Protein AF-A0A538SLK8-F1 (afdb_monomer_lite)

Secondary structure (DSSP, 8-state):
--HHHHTHHHHHHHHHHTTSS--------SEEEESSSSSEEEE-GGGEEEEESSTTSS-EEEE--SSPP-EEEEETTEEEEE-S----------

Structure (mmCIF, N/CA/C/O backbone):
data_AF-A0A538SLK8-F1
#
_entry.id   AF-A0A538SLK8-F1
#
loop_
_atom_site.group_PDB
_atom_site.id
_atom_site.type_symbol
_atom_site.label_atom_id
_atom_site.label_alt_id
_atom_site.label_comp_id
_atom_site.label_asym_id
_atom_site.label_entity_id
_atom_site.label_seq_id
_atom_site.pdbx_PDB_ins_code
_atom_site.Cartn_x
_atom_site.Cartn_y
_atom_site.Cartn_z
_atom_site.occupancy
_atom_site.B_iso_or_equiv
_atom_site.auth_seq_id
_atom_site.auth_comp_id
_atom_site.auth_asym_id
_atom_site.auth_atom_id
_atom_site.pdbx_PDB_model_num
ATOM 1 N N . MET A 1 1 ? 50.296 14.727 10.943 1.00 54.50 1 MET A N 1
ATOM 2 C CA . MET A 1 1 ? 48.889 15.102 10.645 1.00 54.50 1 MET A CA 1
ATOM 3 C C . MET A 1 1 ? 48.308 14.482 9.356 1.00 54.50 1 MET A C 1
ATOM 5 O O . MET A 1 1 ? 47.162 14.766 9.045 1.00 54.50 1 MET A O 1
ATOM 9 N N . ARG A 1 2 ? 49.018 13.600 8.624 1.00 52.28 2 ARG A N 1
ATOM 10 C CA . ARG A 1 2 ? 48.568 13.067 7.314 1.00 52.28 2 ARG A CA 1
ATOM 11 C C . ARG A 1 2 ? 47.739 11.770 7.371 1.00 52.28 2 ARG A C 1
ATOM 13 O O . ARG A 1 2 ? 46.880 11.565 6.527 1.00 52.28 2 ARG A O 1
ATOM 20 N N . ALA A 1 3 ? 47.915 10.943 8.405 1.00 47.22 3 ALA A N 1
ATOM 21 C CA . ALA A 1 3 ? 47.155 9.695 8.574 1.00 47.22 3 ALA A CA 1
ATOM 22 C C . ALA A 1 3 ? 45.691 9.910 9.012 1.00 47.22 3 ALA A C 1
ATOM 24 O O . ALA A 1 3 ? 44.821 9.100 8.714 1.00 47.22 3 ALA A O 1
ATOM 25 N N . ARG A 1 4 ? 45.393 11.033 9.686 1.00 51.34 4 ARG A N 1
ATOM 26 C CA . ARG A 1 4 ? 44.042 11.332 10.196 1.00 51.34 4 ARG A CA 1
ATOM 27 C C . ARG A 1 4 ? 43.040 11.672 9.088 1.00 51.34 4 ARG A C 1
ATOM 29 O O . ARG A 1 4 ? 41.847 11.540 9.317 1.00 51.34 4 ARG A O 1
ATOM 36 N N . LEU A 1 5 ? 43.508 12.103 7.913 1.00 52.41 5 LEU A N 1
ATOM 37 C CA . LEU A 1 5 ? 42.659 12.452 6.768 1.00 52.41 5 LEU A CA 1
ATOM 38 C C . LEU A 1 5 ? 42.360 11.230 5.876 1.00 52.41 5 LEU A C 1
ATOM 40 O O . LEU A 1 5 ? 41.250 11.106 5.369 1.00 52.41 5 LEU A O 1
ATOM 44 N N . ALA A 1 6 ? 43.314 10.297 5.758 1.00 59.47 6 ALA A N 1
ATOM 45 C CA . ALA A 1 6 ? 43.215 9.115 4.896 1.00 59.47 6 ALA A CA 1
ATOM 46 C C . ALA A 1 6 ? 42.112 8.125 5.318 1.00 59.47 6 ALA A C 1
ATOM 48 O O . ALA A 1 6 ? 41.510 7.489 4.464 1.00 59.47 6 ALA A O 1
ATOM 49 N N . VAL A 1 7 ? 41.804 8.033 6.617 1.00 61.84 7 VAL A N 1
ATOM 50 C CA . VAL A 1 7 ? 40.703 7.193 7.140 1.00 61.84 7 VAL A CA 1
ATOM 51 C C . VAL A 1 7 ? 39.361 7.938 7.141 1.00 61.84 7 VAL A C 1
ATOM 53 O O . VAL A 1 7 ? 38.303 7.321 7.058 1.00 61.84 7 VAL A O 1
ATOM 56 N N . ARG A 1 8 ? 39.377 9.277 7.189 1.00 67.81 8 ARG A N 1
ATOM 57 C CA . ARG A 1 8 ? 38.156 10.097 7.265 1.00 67.81 8 ARG A CA 1
ATOM 58 C C . ARG A 1 8 ? 37.357 10.105 5.968 1.00 67.81 8 ARG A C 1
ATOM 60 O O . ARG A 1 8 ? 36.138 10.086 6.031 1.00 67.81 8 ARG A O 1
ATOM 67 N N . LEU A 1 9 ? 38.026 10.110 4.818 1.00 72.81 9 LEU A N 1
ATOM 68 C CA . LEU A 1 9 ? 37.379 10.081 3.502 1.00 72.81 9 LEU A CA 1
ATOM 69 C C . LEU A 1 9 ? 36.571 8.792 3.247 1.00 72.81 9 LEU A C 1
ATOM 71 O O . LEU A 1 9 ? 35.379 8.907 2.968 1.00 72.81 9 LEU A O 1
ATOM 75 N N . PRO A 1 10 ? 37.133 7.576 3.396 1.00 78.62 10 PRO A N 1
ATOM 76 C CA . PRO A 1 10 ? 36.357 6.346 3.237 1.00 78.62 10 PRO A CA 1
ATOM 77 C C . PRO A 1 10 ? 35.288 6.185 4.325 1.00 78.62 10 PRO A C 1
ATOM 79 O O . PRO A 1 10 ? 34.199 5.704 4.028 1.00 78.62 10 PRO A O 1
ATOM 82 N N . ALA A 1 11 ? 35.541 6.645 5.556 1.00 80.12 11 ALA A N 1
ATOM 83 C CA . ALA A 1 11 ? 34.529 6.647 6.612 1.00 80.12 11 ALA A CA 1
ATOM 84 C C . ALA A 1 11 ? 33.356 7.595 6.304 1.00 80.12 11 ALA A C 1
ATOM 86 O O . ALA A 1 11 ? 32.217 7.258 6.603 1.00 80.12 11 ALA A O 1
ATOM 87 N N . LEU A 1 12 ? 33.611 8.750 5.677 1.00 80.38 12 LEU A N 1
ATOM 88 C CA . LEU A 1 12 ? 32.570 9.686 5.244 1.00 80.38 12 LEU A CA 1
ATOM 89 C C . LEU A 1 12 ? 31.748 9.114 4.082 1.00 80.38 12 LEU A C 1
ATOM 91 O O . LEU A 1 12 ? 30.530 9.246 4.080 1.00 80.38 12 LEU A O 1
ATOM 95 N N . ILE A 1 13 ? 32.401 8.444 3.126 1.00 79.31 13 ILE A N 1
ATOM 96 C CA . ILE A 1 13 ? 31.727 7.747 2.021 1.00 79.31 13 ILE A CA 1
ATOM 97 C C . ILE A 1 13 ? 30.834 6.635 2.577 1.00 79.31 13 ILE A C 1
ATOM 99 O O . ILE A 1 13 ? 29.656 6.571 2.242 1.00 79.31 13 ILE A O 1
ATOM 103 N N . LEU A 1 14 ? 31.358 5.811 3.486 1.00 74.31 14 LEU A N 1
ATOM 104 C CA . LEU A 1 14 ? 30.581 4.766 4.147 1.00 74.31 14 LEU A CA 1
ATOM 105 C C . LEU A 1 14 ? 29.411 5.352 4.951 1.00 74.31 14 LEU A C 1
ATOM 107 O O . LEU A 1 14 ? 28.303 4.834 4.862 1.00 74.31 14 LEU A O 1
ATOM 111 N N . ALA A 1 15 ? 29.637 6.457 5.672 1.00 73.25 15 ALA A N 1
ATOM 112 C CA . ALA A 1 15 ? 28.610 7.171 6.427 1.00 73.25 15 ALA A CA 1
ATOM 113 C C . ALA A 1 15 ? 27.536 7.815 5.538 1.00 73.25 15 ALA A C 1
ATOM 115 O O . ALA A 1 15 ? 26.408 7.970 5.991 1.00 73.25 15 ALA A O 1
ATOM 116 N N . LEU A 1 16 ? 27.864 8.186 4.296 1.00 72.19 16 LEU A N 1
ATOM 117 C CA . LEU A 1 16 ? 26.914 8.718 3.316 1.00 72.19 16 LEU A CA 1
ATOM 118 C C . LEU A 1 16 ? 26.086 7.595 2.669 1.00 72.19 16 LEU A C 1
ATOM 120 O O . LEU A 1 16 ? 24.893 7.770 2.439 1.00 72.19 16 LEU A O 1
ATOM 124 N N . LEU A 1 17 ? 26.692 6.423 2.446 1.00 70.38 17 LEU A N 1
ATOM 125 C CA . LEU A 1 17 ? 26.012 5.243 1.895 1.00 70.38 17 LEU A CA 1
ATOM 126 C C . LEU A 1 17 ? 24.949 4.669 2.846 1.00 70.38 17 LEU A C 1
ATOM 128 O O . LEU A 1 17 ? 23.916 4.190 2.388 1.00 70.38 17 LEU A O 1
ATOM 132 N N . ILE A 1 18 ? 25.157 4.762 4.162 1.00 63.22 18 ILE A N 1
ATOM 133 C CA . ILE A 1 18 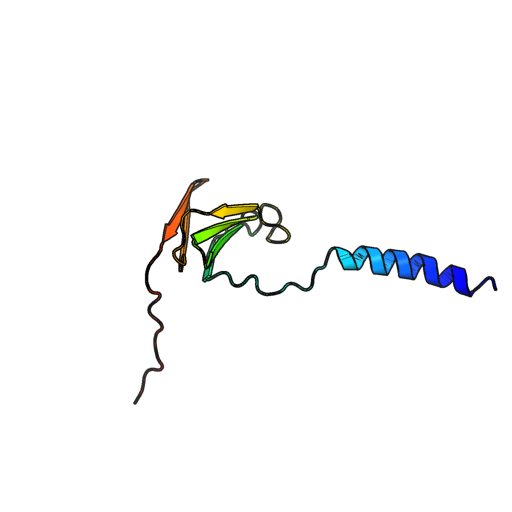? 24.183 4.299 5.166 1.00 63.22 18 ILE A CA 1
ATOM 134 C C . ILE A 1 18 ? 23.039 5.289 5.445 1.00 63.22 18 ILE A C 1
ATOM 136 O O . ILE A 1 18 ? 22.095 4.913 6.130 1.00 63.22 18 ILE A O 1
ATOM 140 N N . GLN A 1 19 ? 23.052 6.516 4.904 1.00 61.97 19 GLN A N 1
ATOM 141 C CA . GLN A 1 19 ? 21.948 7.476 5.123 1.00 61.97 19 GLN A CA 1
ATOM 142 C C . GLN A 1 19 ? 20.678 7.123 4.339 1.00 61.97 19 GLN A C 1
ATOM 144 O O . GLN A 1 19 ? 19.586 7.511 4.745 1.00 61.97 19 GLN A O 1
ATOM 149 N N . GLY A 1 20 ? 20.811 6.382 3.232 1.00 55.31 20 GLY A N 1
ATOM 150 C CA . GLY A 1 20 ? 19.674 5.879 2.452 1.00 55.31 20 GLY A CA 1
ATOM 151 C C . GLY A 1 20 ? 19.012 4.644 3.068 1.00 55.31 20 GLY A C 1
ATOM 152 O O . GLY A 1 20 ? 17.864 4.338 2.762 1.00 55.31 20 GLY A O 1
ATOM 153 N N . ALA A 1 21 ? 19.710 3.960 3.976 1.00 55.41 21 ALA A N 1
ATOM 154 C CA . ALA A 1 21 ? 19.158 2.889 4.788 1.00 55.41 21 ALA A CA 1
ATOM 155 C C . ALA A 1 21 ? 18.583 3.496 6.072 1.00 55.41 21 ALA A C 1
ATOM 157 O O . ALA A 1 21 ? 19.108 3.287 7.167 1.00 55.41 21 ALA A O 1
ATOM 158 N N . GLY A 1 22 ? 17.512 4.288 5.946 1.00 57.50 22 GLY A N 1
ATOM 159 C CA . GLY A 1 22 ? 16.685 4.590 7.111 1.00 57.50 22 GLY A CA 1
ATOM 160 C C . GLY A 1 22 ? 16.376 3.269 7.814 1.00 57.50 22 GLY A C 1
ATOM 161 O O . GLY A 1 22 ? 16.035 2.296 7.140 1.00 57.50 22 GLY A O 1
ATOM 162 N N . LEU A 1 23 ? 16.571 3.199 9.138 1.00 54.28 23 LEU A N 1
ATOM 163 C CA . LEU A 1 23 ? 16.164 2.028 9.915 1.00 54.28 23 LEU A CA 1
ATOM 164 C C . LEU A 1 23 ? 14.730 1.716 9.494 1.00 54.28 23 LEU A C 1
ATOM 166 O O . LEU A 1 23 ? 13.857 2.559 9.693 1.00 54.28 23 LEU A O 1
ATOM 170 N N . ALA A 1 24 ? 14.518 0.574 8.836 1.00 55.75 24 ALA A N 1
ATOM 171 C CA . ALA A 1 24 ? 13.214 0.195 8.318 1.00 55.75 24 ALA A CA 1
ATOM 172 C C . ALA A 1 24 ? 12.288 -0.013 9.518 1.00 55.75 24 ALA A C 1
ATOM 174 O O . ALA A 1 24 ? 12.228 -1.088 10.113 1.00 55.75 24 ALA A O 1
ATOM 175 N N . GLN A 1 25 ? 11.636 1.061 9.949 1.00 56.03 25 GLN A N 1
ATOM 176 C CA . GLN A 1 25 ? 10.607 0.992 10.962 1.00 56.03 25 GLN A CA 1
ATOM 177 C C . GLN A 1 25 ? 9.387 0.383 10.294 1.00 56.03 25 GLN A C 1
ATOM 179 O O . GLN A 1 25 ? 9.068 0.743 9.164 1.00 56.03 25 GLN A O 1
ATOM 184 N N . ALA A 1 26 ? 8.691 -0.521 10.982 1.00 59.41 26 ALA A N 1
ATOM 185 C CA . ALA A 1 26 ? 7.391 -0.963 10.510 1.00 59.41 26 ALA A CA 1
ATOM 186 C C . ALA A 1 26 ? 6.504 0.281 10.345 1.00 59.41 26 ALA A C 1
ATOM 188 O O . ALA A 1 26 ? 6.143 0.905 11.342 1.00 59.41 26 ALA A O 1
ATOM 189 N N . GLN A 1 27 ? 6.151 0.649 9.108 1.00 72.81 27 GLN A N 1
ATOM 190 C CA . GLN A 1 27 ? 5.364 1.856 8.802 1.00 72.81 27 GLN A CA 1
ATOM 191 C C . GLN A 1 27 ? 3.932 1.839 9.382 1.00 72.81 27 GLN A C 1
ATOM 193 O O . GLN A 1 27 ? 3.139 2.736 9.112 1.00 72.81 27 GLN A O 1
ATOM 198 N N . GLY A 1 28 ? 3.572 0.832 10.184 1.00 80.75 28 GLY A N 1
ATOM 199 C CA . GLY A 1 28 ? 2.269 0.746 10.844 1.00 80.75 28 GLY A CA 1
ATOM 200 C C . GLY A 1 28 ? 1.119 0.389 9.901 1.00 80.75 28 GLY A C 1
ATOM 201 O O . GLY A 1 28 ? -0.046 0.584 10.253 1.00 80.75 28 GLY A O 1
ATOM 202 N N . PHE A 1 29 ? 1.418 -0.135 8.709 1.00 89.94 29 PHE A N 1
ATOM 203 C CA . PHE A 1 29 ? 0.395 -0.558 7.757 1.00 89.94 29 PHE A CA 1
ATOM 204 C C . PHE A 1 29 ? -0.450 -1.699 8.324 1.00 89.94 29 PHE A C 1
ATOM 206 O O . PHE A 1 29 ? 0.061 -2.635 8.938 1.00 89.94 29 PHE A O 1
ATOM 213 N N . LYS A 1 30 ? -1.762 -1.630 8.091 1.00 91.62 30 LYS A N 1
ATOM 214 C CA . LYS A 1 30 ? -2.715 -2.657 8.529 1.00 91.62 30 LYS A CA 1
ATOM 215 C C . LYS A 1 30 ? -2.963 -3.720 7.469 1.00 91.62 30 LYS A C 1
ATOM 217 O O . LYS A 1 30 ? -3.323 -4.841 7.807 1.00 91.62 30 LYS A O 1
ATOM 222 N N . ALA A 1 31 ? -2.765 -3.374 6.200 1.00 92.31 31 ALA A N 1
ATOM 223 C CA . ALA A 1 31 ? -2.782 -4.323 5.100 1.00 92.31 31 ALA A CA 1
ATOM 224 C C . ALA A 1 31 ? -1.848 -3.868 3.981 1.00 92.31 31 ALA A C 1
ATOM 226 O O . ALA A 1 31 ? -1.654 -2.668 3.767 1.00 92.31 31 ALA A O 1
ATOM 227 N N . LEU A 1 32 ? -1.317 -4.846 3.252 1.00 93.12 32 LEU A N 1
ATOM 228 C CA . LEU A 1 32 ? -0.496 -4.640 2.070 1.00 93.12 32 LEU A CA 1
ATOM 229 C C . LEU A 1 32 ? -0.895 -5.618 0.965 1.00 93.12 32 LEU A C 1
ATOM 231 O O . LEU A 1 32 ? -1.343 -6.733 1.234 1.00 93.12 32 LEU A O 1
ATOM 235 N N . TYR A 1 33 ? -0.708 -5.195 -0.277 1.00 94.06 33 TYR A 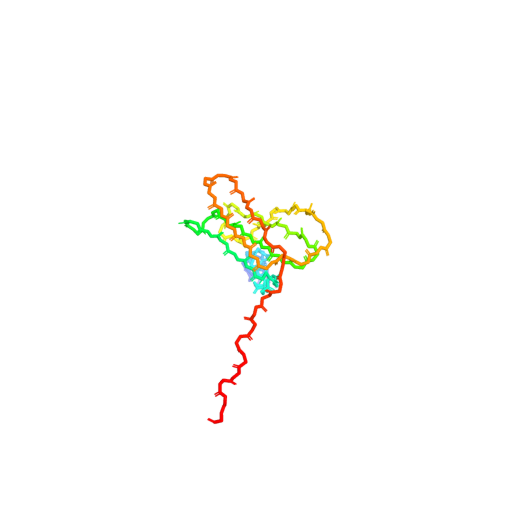N 1
ATOM 236 C CA . TYR A 1 33 ? -0.833 -6.024 -1.462 1.00 94.06 33 TYR A CA 1
ATOM 237 C C . TYR A 1 33 ? 0.338 -5.739 -2.396 1.00 94.06 33 TYR A C 1
ATOM 239 O O . TYR A 1 33 ? 0.670 -4.586 -2.665 1.00 94.06 33 TYR A O 1
ATOM 247 N N . THR A 1 34 ? 0.915 -6.795 -2.950 1.00 93.75 34 THR A N 1
ATOM 248 C CA . THR A 1 34 ? 1.851 -6.706 -4.066 1.00 93.75 34 THR A CA 1
ATOM 249 C C . THR A 1 34 ? 1.685 -7.925 -4.963 1.00 93.75 34 THR A C 1
ATOM 251 O O . THR A 1 34 ? 1.261 -8.987 -4.503 1.00 93.75 34 THR A O 1
ATOM 254 N N . ARG A 1 35 ? 2.003 -7.766 -6.250 1.00 90.88 35 ARG A N 1
ATOM 255 C CA . ARG A 1 35 ? 2.020 -8.870 -7.224 1.00 90.88 35 ARG A CA 1
ATOM 256 C C . ARG A 1 35 ? 3.424 -9.390 -7.523 1.00 90.88 35 ARG A C 1
ATOM 258 O O . ARG A 1 35 ? 3.565 -10.544 -7.903 1.00 90.88 35 ARG A O 1
ATOM 265 N N . ASP A 1 36 ? 4.427 -8.527 -7.406 1.00 91.88 36 ASP A N 1
ATOM 266 C CA . ASP A 1 36 ? 5.786 -8.731 -7.919 1.00 91.88 36 ASP A CA 1
ATOM 267 C C . ASP A 1 36 ? 6.873 -8.305 -6.921 1.00 91.88 36 ASP A C 1
ATOM 269 O O . ASP A 1 36 ? 8.056 -8.492 -7.187 1.00 91.88 36 ASP A O 1
ATOM 273 N N . GLY A 1 37 ? 6.487 -7.746 -5.771 1.00 91.31 37 GLY A N 1
ATOM 274 C CA . GLY A 1 37 ? 7.413 -7.208 -4.781 1.00 91.31 37 GLY A CA 1
ATOM 275 C C . GLY A 1 37 ? 7.985 -5.833 -5.133 1.00 91.31 37 GLY A C 1
ATOM 276 O O . GLY A 1 37 ? 8.808 -5.342 -4.372 1.00 91.31 37 GLY A O 1
ATOM 277 N N . ILE A 1 38 ? 7.560 -5.206 -6.239 1.00 93.62 38 ILE A N 1
ATOM 278 C CA . ILE A 1 38 ? 8.027 -3.882 -6.688 1.00 93.62 38 ILE A CA 1
ATOM 279 C C . ILE A 1 38 ? 6.894 -2.855 -6.588 1.00 93.62 38 ILE A C 1
ATOM 281 O O . ILE A 1 38 ? 7.076 -1.798 -5.986 1.00 93.62 38 ILE A O 1
ATOM 285 N N . ASP A 1 39 ? 5.721 -3.179 -7.145 1.00 93.31 39 ASP A N 1
ATOM 286 C CA . ASP A 1 39 ? 4.497 -2.375 -7.046 1.00 93.31 39 ASP A CA 1
ATOM 287 C C . ASP A 1 39 ? 3.740 -2.802 -5.783 1.00 93.31 39 ASP A C 1
ATOM 289 O O . ASP A 1 39 ? 3.119 -3.875 -5.732 1.00 93.31 39 ASP A O 1
ATOM 293 N N . ILE A 1 40 ? 3.840 -1.991 -4.730 1.00 93.56 40 ILE A N 1
ATOM 294 C CA . ILE A 1 40 ? 3.263 -2.290 -3.416 1.00 93.56 40 ILE A CA 1
ATOM 295 C C . ILE A 1 40 ? 2.183 -1.272 -3.104 1.00 93.56 40 ILE A C 1
ATOM 297 O O . ILE A 1 40 ? 2.425 -0.070 -3.136 1.00 93.56 40 ILE A O 1
ATOM 301 N N . TRP A 1 41 ? 1.010 -1.764 -2.727 1.00 94.38 41 TRP A N 1
ATOM 302 C CA . TRP A 1 41 ? -0.067 -0.967 -2.162 1.00 94.38 41 TRP A CA 1
ATOM 303 C C . TRP A 1 41 ? -0.188 -1.273 -0.679 1.00 94.38 41 TRP A C 1
ATOM 305 O O . TRP A 1 41 ? -0.273 -2.439 -0.299 1.00 94.38 41 TRP A O 1
ATOM 315 N N . ALA A 1 42 ? -0.234 -0.245 0.157 1.00 93.88 42 ALA A N 1
ATOM 316 C CA . ALA A 1 42 ? -0.392 -0.390 1.596 1.00 93.88 42 ALA A CA 1
ATOM 317 C C . ALA A 1 42 ? -1.451 0.576 2.127 1.00 93.88 42 ALA A C 1
ATOM 319 O O . ALA A 1 42 ? -1.677 1.644 1.563 1.00 93.88 42 ALA A O 1
ATOM 320 N N . VAL A 1 43 ? -2.134 0.193 3.202 1.00 93.50 43 VAL A N 1
ATOM 321 C CA . VAL A 1 43 ? -3.172 1.019 3.831 1.00 93.50 43 VAL A CA 1
ATOM 322 C C . VAL A 1 43 ? -3.063 0.970 5.347 1.00 93.50 43 VAL A C 1
ATOM 324 O O . VAL A 1 43 ? -2.562 -0.007 5.913 1.00 93.50 43 VAL A O 1
ATOM 327 N N . GLY A 1 44 ? -3.553 2.012 6.016 1.00 90.81 44 GLY A N 1
ATOM 328 C CA . GLY A 1 44 ? -3.506 2.068 7.471 1.00 90.81 44 GLY A CA 1
ATOM 329 C C . GLY A 1 44 ? -4.422 3.107 8.102 1.00 90.81 44 GLY A C 1
ATOM 330 O O . GLY A 1 44 ? -5.545 3.354 7.647 1.00 90.81 44 GLY A O 1
ATOM 331 N N . ASP A 1 45 ? -3.953 3.660 9.215 1.00 90.50 45 ASP A N 1
ATOM 332 C CA . ASP A 1 45 ? -4.681 4.662 9.986 1.00 90.50 45 ASP A CA 1
ATOM 333 C C . ASP A 1 45 ? -4.864 5.970 9.202 1.00 90.50 45 ASP A C 1
ATOM 335 O O . ASP A 1 45 ? -4.145 6.262 8.249 1.00 90.50 45 ASP A O 1
ATOM 339 N N . GLY A 1 46 ? -5.895 6.738 9.565 1.00 88.06 46 GLY A N 1
ATOM 340 C CA . GLY A 1 46 ? -6.163 8.036 8.940 1.00 88.06 46 GLY A CA 1
ATOM 341 C C . GLY A 1 46 ? -6.624 7.978 7.481 1.00 88.06 46 GLY A C 1
ATOM 342 O O . GLY A 1 46 ? -6.570 8.995 6.806 1.00 88.06 46 GLY A O 1
ATOM 343 N N . GLY A 1 47 ? -7.076 6.821 6.983 1.00 89.81 47 GLY A N 1
ATOM 344 C CA . GLY A 1 47 ? -7.664 6.710 5.643 1.00 89.81 47 GLY A CA 1
ATOM 345 C C . GLY A 1 47 ? -6.671 6.851 4.497 1.00 89.81 47 GLY A C 1
ATOM 346 O O . GLY A 1 47 ? -7.080 7.179 3.381 1.00 89.81 47 GLY A O 1
ATOM 347 N N . VAL A 1 48 ? -5.385 6.622 4.767 1.00 91.75 48 VAL A N 1
ATOM 348 C CA . VAL A 1 48 ? -4.308 6.819 3.798 1.00 91.75 48 VAL A CA 1
ATOM 349 C C . VAL A 1 48 ? -4.018 5.528 3.036 1.00 91.75 48 VAL A C 1
ATOM 351 O O . VAL A 1 48 ? -3.892 4.446 3.619 1.00 91.75 48 VAL A O 1
ATOM 354 N N . VAL A 1 49 ? -3.922 5.659 1.715 1.00 92.56 49 VAL A N 1
ATOM 355 C CA . VAL A 1 49 ? -3.433 4.635 0.794 1.00 92.56 49 VAL A CA 1
ATOM 356 C C . VAL A 1 49 ? -2.041 5.037 0.337 1.00 92.56 49 VAL A C 1
ATOM 358 O O . VAL A 1 49 ? -1.847 6.143 -0.155 1.00 92.56 49 VAL A O 1
ATOM 361 N N . TYR A 1 50 ? -1.093 4.124 0.463 1.00 93.62 50 TYR A N 1
ATOM 362 C CA . TYR A 1 50 ? 0.289 4.291 0.052 1.00 93.62 50 TYR A CA 1
ATOM 363 C C . TYR A 1 50 ? 0.576 3.403 -1.154 1.00 93.62 50 TYR A C 1
ATOM 365 O O . TYR A 1 50 ? 0.097 2.266 -1.218 1.00 93.62 50 TYR A O 1
ATOM 373 N N . ARG A 1 51 ? 1.387 3.896 -2.089 1.00 93.06 51 ARG A N 1
ATOM 374 C CA . ARG A 1 51 ? 1.904 3.117 -3.210 1.00 93.06 51 ARG A CA 1
ATOM 375 C C . ARG A 1 51 ? 3.402 3.317 -3.385 1.00 93.06 51 ARG A C 1
ATOM 377 O O . ARG A 1 51 ? 3.865 4.453 -3.488 1.00 93.06 51 ARG A O 1
ATOM 384 N N . SER A 1 52 ? 4.128 2.213 -3.446 1.00 93.12 52 SER A N 1
ATOM 385 C CA . SER A 1 52 ? 5.550 2.162 -3.773 1.00 93.12 52 SER A CA 1
ATOM 386 C C . SER A 1 52 ? 5.750 1.574 -5.168 1.00 93.12 52 SER A C 1
ATOM 388 O O . SER A 1 52 ? 4.974 0.723 -5.606 1.00 93.12 52 SER A O 1
ATOM 390 N N . PHE A 1 53 ? 6.803 2.036 -5.839 1.00 94.12 53 PHE A N 1
ATOM 391 C CA . PHE A 1 53 ? 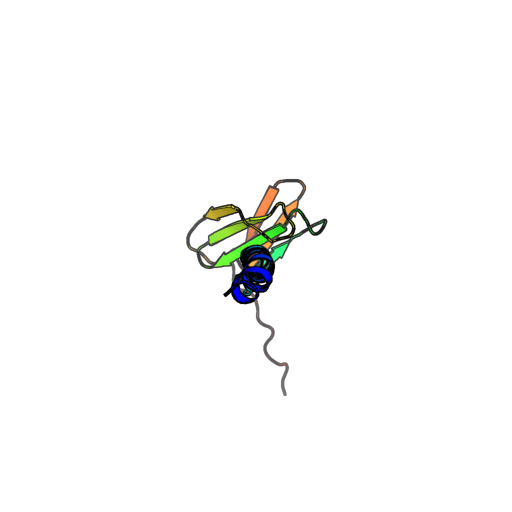7.274 1.523 -7.128 1.00 94.12 53 PHE A CA 1
ATOM 392 C C . PHE A 1 53 ? 8.712 0.984 -7.054 1.00 94.12 53 PHE A C 1
ATOM 394 O O . PHE A 1 53 ? 9.303 0.664 -8.082 1.00 94.12 53 PHE A O 1
ATOM 401 N N . ASP A 1 54 ? 9.290 0.926 -5.854 1.00 92.44 54 ASP A N 1
ATOM 402 C CA . ASP A 1 54 ? 10.694 0.599 -5.594 1.00 92.44 54 ASP A CA 1
ATOM 403 C C . ASP A 1 54 ? 10.842 -0.481 -4.510 1.00 92.44 54 ASP A C 1
ATOM 405 O O . ASP A 1 54 ? 11.844 -0.539 -3.799 1.00 92.44 54 ASP A O 1
ATOM 409 N N . GLY A 1 55 ? 9.834 -1.349 -4.375 1.00 90.62 55 GLY A N 1
ATOM 410 C CA . GLY A 1 55 ? 9.859 -2.459 -3.421 1.00 90.62 55 GLY A CA 1
ATOM 411 C C . GLY A 1 55 ? 9.724 -2.035 -1.959 1.00 90.62 55 GLY A C 1
ATOM 412 O O . GLY A 1 55 ? 10.138 -2.758 -1.055 1.00 90.62 55 GLY A O 1
ATOM 413 N N . GLY A 1 56 ? 9.120 -0.872 -1.716 1.00 89.44 56 GLY A N 1
ATOM 414 C CA . GLY A 1 56 ? 8.831 -0.358 -0.382 1.00 89.44 56 GLY A CA 1
ATOM 415 C C . GLY A 1 56 ? 9.940 0.502 0.219 1.00 89.44 56 GLY A C 1
ATOM 416 O O . GLY A 1 56 ? 9.874 0.786 1.415 1.00 89.44 56 GLY A O 1
ATOM 417 N N . LEU A 1 57 ? 10.928 0.927 -0.577 1.00 87.31 57 LEU A N 1
ATOM 418 C CA . LEU A 1 57 ? 11.945 1.893 -0.145 1.00 87.31 57 LEU A CA 1
ATOM 419 C C . LEU A 1 57 ? 11.346 3.301 -0.012 1.00 87.31 57 LEU A C 1
ATOM 421 O O . LEU A 1 57 ? 11.679 4.031 0.922 1.00 87.31 57 LEU A O 1
ATOM 425 N N . GLY A 1 58 ? 10.420 3.655 -0.903 1.00 86.31 58 GLY A N 1
ATOM 426 C CA . GLY A 1 58 ? 9.672 4.904 -0.897 1.00 86.31 58 GLY A CA 1
ATOM 427 C C . GLY A 1 58 ? 8.191 4.686 -1.195 1.00 86.31 58 GLY A C 1
ATOM 428 O O . GLY A 1 58 ? 7.804 3.781 -1.932 1.00 86.31 58 GLY A O 1
ATOM 429 N N . TYR A 1 59 ? 7.342 5.543 -0.627 1.00 90.44 59 TYR A N 1
ATOM 430 C CA . TYR A 1 59 ? 5.900 5.526 -0.865 1.00 90.44 59 TYR A CA 1
ATOM 431 C C . TYR A 1 59 ? 5.401 6.907 -1.274 1.00 90.44 59 TYR A C 1
ATOM 433 O O . TYR A 1 59 ? 5.817 7.928 -0.733 1.00 90.44 59 TYR A O 1
ATOM 441 N N . THR A 1 60 ? 4.454 6.904 -2.201 1.00 92.44 60 THR A N 1
ATOM 442 C CA . THR A 1 60 ? 3.556 8.028 -2.473 1.00 92.44 60 THR A CA 1
ATOM 443 C C . THR A 1 60 ? 2.236 7.770 -1.764 1.00 92.44 60 THR A C 1
ATOM 445 O O . THR A 1 60 ? 1.786 6.625 -1.718 1.00 92.44 60 THR A O 1
ATOM 448 N N . ASP A 1 61 ? 1.616 8.795 -1.195 1.00 91.50 61 ASP A N 1
ATOM 449 C CA . ASP A 1 61 ? 0.410 8.651 -0.388 1.00 91.50 61 ASP A CA 1
ATOM 450 C C . ASP A 1 61 ? -0.798 9.390 -0.976 1.00 91.50 61 ASP A C 1
ATOM 452 O O . ASP A 1 61 ? -0.693 10.357 -1.735 1.00 91.50 61 ASP A O 1
ATOM 456 N N . ARG A 1 62 ? -1.985 8.886 -0.641 1.00 91.31 62 ARG A N 1
ATOM 457 C CA . ARG A 1 62 ? -3.269 9.491 -0.981 1.00 91.31 62 ARG A CA 1
ATOM 458 C C . ARG A 1 62 ? -4.286 9.233 0.118 1.00 91.31 62 ARG A C 1
ATOM 460 O O . ARG A 1 62 ? -4.633 8.089 0.405 1.00 91.31 62 ARG A O 1
ATOM 467 N N . THR A 1 63 ? -4.846 10.305 0.659 1.00 92.38 63 THR A N 1
ATOM 468 C CA . THR A 1 63 ? -5.908 10.234 1.667 1.00 92.38 63 THR A CA 1
ATOM 469 C C . THR A 1 63 ? -7.277 10.070 1.010 1.00 92.38 63 THR A C 1
ATOM 471 O O . THR A 1 63 ? -7.666 10.875 0.164 1.00 92.38 63 THR A O 1
ATOM 474 N N . LEU A 1 64 ? -8.023 9.035 1.405 1.00 88.94 64 LEU A N 1
ATOM 475 C CA . LEU A 1 64 ? -9.402 8.780 0.958 1.00 88.94 64 LEU A CA 1
ATOM 476 C C . LEU A 1 64 ? -10.462 9.216 1.985 1.00 88.94 64 LEU A C 1
ATOM 478 O O . LEU A 1 64 ? -11.652 9.224 1.682 1.00 88.94 64 LEU A O 1
ATOM 482 N N . GLY A 1 65 ? -10.049 9.554 3.207 1.00 89.56 65 GLY A N 1
ATOM 483 C CA . GLY A 1 65 ? -10.924 9.952 4.308 1.00 89.56 65 GLY A CA 1
ATOM 484 C C . GLY A 1 65 ? -10.171 9.925 5.635 1.00 89.56 65 GLY A C 1
ATOM 485 O O . GLY A 1 65 ? -8.953 9.927 5.635 1.00 89.56 65 GLY A O 1
ATOM 486 N N . ASN A 1 66 ? -10.882 9.869 6.762 1.00 91.31 66 ASN A N 1
ATOM 487 C CA . ASN A 1 66 ? -10.283 9.841 8.107 1.00 91.31 66 ASN A CA 1
ATOM 488 C C . ASN A 1 66 ? -10.443 8.495 8.835 1.00 91.31 66 ASN A C 1
ATOM 490 O O . ASN A 1 66 ? -10.039 8.358 9.989 1.00 91.31 66 ASN A O 1
ATOM 494 N N . LYS A 1 67 ? -11.064 7.500 8.193 1.00 91.12 67 LYS A N 1
ATOM 495 C CA . LYS A 1 67 ? -11.279 6.180 8.790 1.00 91.12 67 LYS A CA 1
ATOM 496 C C . LYS A 1 67 ? -10.082 5.280 8.540 1.00 91.12 67 LYS A C 1
ATOM 498 O O . LYS A 1 67 ? -9.588 5.218 7.422 1.00 91.12 67 LYS A O 1
ATOM 503 N N . THR A 1 68 ? -9.700 4.494 9.538 1.00 90.81 68 THR A N 1
ATOM 504 C CA . THR A 1 68 ? -8.721 3.422 9.351 1.00 90.81 68 THR A CA 1
ATOM 505 C C . THR A 1 68 ? -9.167 2.448 8.257 1.00 90.81 68 THR A C 1
ATOM 507 O O . THR A 1 68 ? -10.328 2.011 8.205 1.00 90.81 68 THR A O 1
ATOM 510 N N . LEU A 1 69 ? -8.215 2.109 7.394 1.00 91.31 69 LEU A N 1
ATOM 511 C CA . LEU A 1 69 ? -8.342 1.115 6.341 1.00 91.31 69 LEU A CA 1
ATOM 512 C C . LEU A 1 69 ? -7.654 -0.173 6.795 1.00 91.31 69 LEU A C 1
ATOM 514 O O . LEU A 1 69 ? -6.517 -0.154 7.259 1.00 91.31 69 LEU A O 1
ATOM 518 N N . TRP A 1 70 ? -8.362 -1.290 6.671 1.00 92.00 70 TRP A N 1
ATOM 519 C CA . TRP A 1 70 ? -7.953 -2.592 7.214 1.00 92.00 70 TRP A CA 1
ATOM 520 C C . TRP A 1 70 ? -7.691 -3.636 6.134 1.00 92.00 70 TRP A C 1
ATOM 522 O O . TRP A 1 70 ? -7.274 -4.748 6.432 1.00 92.00 70 TRP A O 1
ATOM 532 N N . GLY A 1 71 ? -7.977 -3.307 4.879 1.00 90.75 71 GLY A N 1
ATOM 533 C CA . GLY A 1 71 ? -7.776 -4.208 3.758 1.00 90.75 71 GLY A CA 1
ATOM 534 C C . GLY A 1 71 ? -7.543 -3.421 2.487 1.00 90.75 71 GLY A C 1
ATOM 535 O O . GLY A 1 71 ? -8.153 -2.369 2.289 1.00 90.75 71 GLY A O 1
ATOM 536 N N . VAL A 1 72 ? -6.681 -3.954 1.632 1.00 93.00 72 VAL A N 1
ATOM 537 C CA . VAL A 1 72 ? -6.437 -3.453 0.285 1.00 93.00 72 VAL A CA 1
ATOM 538 C C . VAL A 1 72 ? -6.466 -4.625 -0.685 1.00 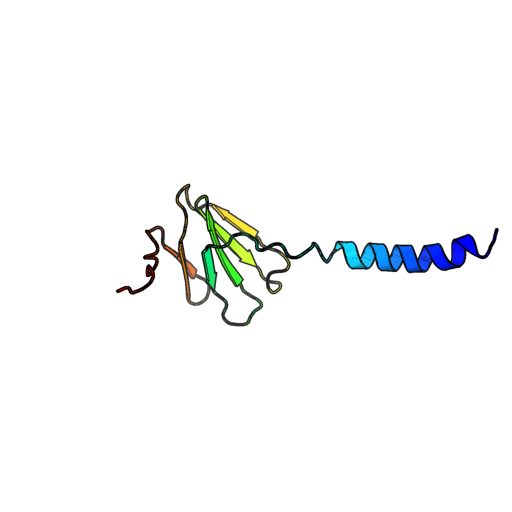93.00 72 VAL A C 1
ATOM 540 O O . VAL A 1 72 ? -5.910 -5.685 -0.409 1.00 93.00 72 VAL A O 1
ATOM 543 N N . ALA A 1 73 ? -7.150 -4.441 -1.807 1.00 90.88 73 ALA A N 1
ATOM 544 C CA . ALA A 1 73 ? -7.162 -5.380 -2.916 1.00 90.88 73 ALA A CA 1
ATOM 545 C C . ALA A 1 73 ? -6.906 -4.609 -4.205 1.00 90.88 73 ALA A C 1
ATOM 547 O O . ALA A 1 73 ? -7.471 -3.535 -4.413 1.00 90.88 73 ALA A O 1
ATOM 548 N N . VAL A 1 74 ? -6.066 -5.160 -5.076 1.00 88.62 74 VAL A N 1
ATOM 549 C CA . VAL A 1 74 ? -5.686 -4.505 -6.326 1.00 88.62 74 VAL A CA 1
ATOM 550 C C . VAL A 1 74 ? -5.959 -5.443 -7.488 1.00 88.62 74 VAL A C 1
ATOM 552 O O . VAL A 1 74 ? -5.671 -6.638 -7.431 1.00 88.62 74 VAL A O 1
ATOM 555 N N . ARG A 1 75 ? -6.520 -4.891 -8.562 1.00 85.56 75 ARG A N 1
ATOM 556 C CA . ARG A 1 75 ? -6.628 -5.556 -9.861 1.00 85.56 75 ARG A CA 1
ATOM 557 C C . ARG A 1 75 ? -6.113 -4.616 -10.940 1.00 85.56 75 ARG A C 1
ATOM 559 O O . ARG A 1 75 ? -6.614 -3.501 -11.088 1.00 85.56 75 ARG A O 1
ATOM 566 N N . ASN A 1 76 ? -5.133 -5.084 -11.711 1.00 82.62 76 ASN A N 1
ATOM 567 C CA . ASN A 1 76 ? -4.408 -4.296 -12.709 1.00 82.62 76 ASN A CA 1
ATOM 568 C C . ASN A 1 76 ? -3.767 -3.041 -12.092 1.00 82.62 76 ASN A C 1
ATOM 570 O O . ASN A 1 76 ? -2.712 -3.138 -11.473 1.00 82.62 76 ASN A O 1
ATOM 574 N N . PHE A 1 77 ? -4.418 -1.885 -12.239 1.00 75.75 77 PHE A N 1
ATOM 575 C CA . PHE A 1 77 ? -3.967 -0.591 -11.716 1.00 75.75 77 PHE A CA 1
ATOM 576 C C . PHE A 1 77 ? -4.996 0.080 -10.795 1.00 75.75 77 PHE A C 1
ATOM 578 O O . PHE A 1 77 ? -4.812 1.233 -10.416 1.00 75.75 77 PHE A O 1
ATOM 585 N N . ASN A 1 78 ? -6.076 -0.625 -10.441 1.00 80.44 78 ASN A N 1
ATOM 586 C CA . ASN A 1 78 ? -7.104 -0.125 -9.535 1.00 80.44 78 ASN A CA 1
ATOM 587 C C . ASN A 1 78 ? -6.984 -0.794 -8.170 1.00 80.44 78 ASN A C 1
ATOM 589 O O . ASN A 1 78 ? -7.036 -2.022 -8.072 1.00 80.44 78 ASN A O 1
ATOM 593 N N . ALA A 1 79 ? -6.872 0.028 -7.132 1.00 79.12 79 ALA A N 1
ATOM 594 C CA . ALA A 1 79 ? -6.872 -0.402 -5.746 1.00 79.12 79 ALA A CA 1
ATOM 595 C C . ALA A 1 79 ? -8.209 -0.063 -5.084 1.00 79.12 79 ALA A C 1
ATOM 597 O O . ALA A 1 79 ? -8.735 1.039 -5.237 1.00 79.12 79 ALA A O 1
ATOM 598 N N . VAL A 1 80 ? -8.737 -1.014 -4.320 1.00 86.25 80 VAL A N 1
ATOM 599 C CA . VAL A 1 80 ? -9.909 -0.840 -3.464 1.00 86.25 80 VAL A CA 1
ATOM 600 C C . VAL A 1 80 ? -9.464 -1.035 -2.024 1.00 86.25 80 VAL A C 1
ATOM 602 O O . VAL A 1 80 ? -8.811 -2.028 -1.702 1.00 86.25 80 VAL A O 1
ATOM 605 N N . ALA A 1 81 ? -9.828 -0.092 -1.158 1.00 84.88 81 ALA A N 1
ATOM 606 C CA . ALA A 1 81 ? -9.540 -0.155 0.266 1.00 84.88 81 ALA A CA 1
ATOM 607 C C . ALA A 1 81 ? -10.827 -0.356 1.074 1.00 84.88 81 ALA A C 1
ATOM 609 O O . ALA A 1 81 ? -11.864 0.241 0.781 1.00 84.88 81 ALA A O 1
ATOM 610 N N . ARG A 1 82 ? -10.758 -1.198 2.109 1.00 89.19 82 ARG A N 1
ATOM 611 C CA . ARG A 1 82 ? -11.882 -1.501 3.002 1.00 89.19 82 ARG A CA 1
ATOM 612 C C . ARG A 1 82 ? -11.688 -0.810 4.345 1.00 89.19 82 ARG A C 1
ATOM 614 O O . ARG A 1 82 ? -10.708 -1.067 5.041 1.00 89.19 82 ARG A O 1
ATOM 621 N N . SER A 1 83 ? -12.677 -0.019 4.750 1.00 82.12 83 SER A N 1
ATOM 622 C CA . SER A 1 83 ? -12.834 0.426 6.135 1.00 82.12 83 SER A CA 1
ATOM 623 C C . SER A 1 83 ? -13.860 -0.473 6.835 1.00 82.12 83 SER A C 1
ATOM 625 O O . SER A 1 83 ? -14.979 -0.626 6.352 1.00 82.12 83 SER A O 1
ATOM 627 N N . GLY A 1 84 ? -13.476 -1.134 7.926 1.00 75.25 84 GLY A N 1
ATOM 628 C CA . GLY A 1 84 ? -14.333 -2.043 8.694 1.00 75.25 84 GLY A CA 1
ATOM 629 C C . GLY A 1 84 ? -13.524 -2.794 9.748 1.00 75.25 84 GLY A C 1
ATOM 630 O O . GLY A 1 84 ? -12.320 -2.945 9.586 1.00 75.25 84 GLY A O 1
ATOM 631 N N . THR A 1 85 ? -14.156 -3.256 10.824 1.00 64.81 85 THR A N 1
ATOM 632 C CA . THR A 1 85 ? -13.463 -3.943 11.924 1.00 64.81 85 THR A CA 1
ATOM 633 C C . THR A 1 85 ? -12.757 -5.215 11.434 1.00 64.81 85 THR A C 1
ATOM 635 O O . THR A 1 85 ? -13.334 -6.031 10.707 1.00 64.81 85 THR A O 1
ATOM 638 N N . ALA A 1 86 ? -11.481 -5.363 11.798 1.00 54.84 86 ALA A N 1
ATOM 639 C CA . ALA A 1 86 ? -10.765 -6.627 11.695 1.00 54.84 86 ALA A CA 1
ATOM 640 C C . ALA A 1 86 ? -11.217 -7.510 12.865 1.00 54.84 86 ALA A C 1
ATOM 642 O O . ALA A 1 86 ? -11.068 -7.122 14.022 1.00 54.84 86 ALA A O 1
ATOM 643 N N . TRP A 1 87 ? -11.812 -8.668 12.579 1.00 51.62 87 TRP A N 1
ATOM 644 C CA . TRP A 1 87 ? -12.122 -9.644 13.620 1.00 51.62 87 TRP A CA 1
ATOM 645 C C . TRP A 1 87 ? -10.805 -10.246 14.107 1.00 51.62 87 TRP A C 1
ATOM 647 O O .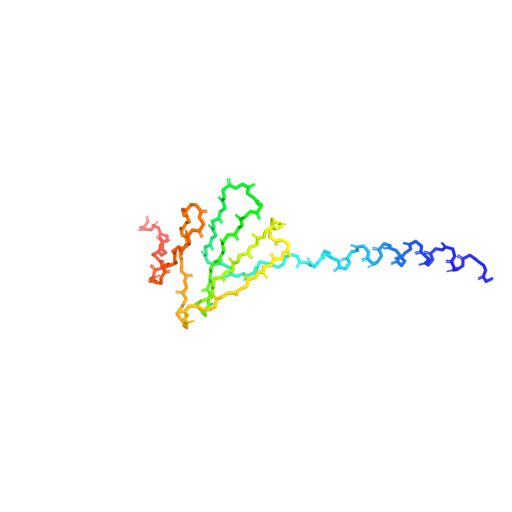 TRP A 1 87 ? -10.176 -11.031 13.402 1.00 51.62 87 TRP A O 1
ATOM 657 N N . THR A 1 88 ? -10.357 -9.853 15.295 1.00 54.47 88 THR A N 1
ATOM 658 C CA . THR A 1 88 ? -9.278 -10.554 15.990 1.00 54.47 88 THR A CA 1
ATOM 659 C C . THR A 1 88 ? -9.842 -11.872 16.506 1.00 54.47 88 THR A C 1
ATOM 661 O O . THR A 1 88 ? -10.740 -11.859 17.350 1.00 54.47 88 THR A O 1
ATOM 664 N N . ALA A 1 89 ? -9.342 -13.007 16.019 1.00 51.56 89 ALA A N 1
ATOM 665 C CA . ALA A 1 89 ? -9.562 -14.274 16.705 1.00 51.56 89 ALA A CA 1
ATOM 666 C C . ALA A 1 89 ? -8.875 -14.176 18.079 1.00 51.56 89 ALA A C 1
ATOM 668 O O . ALA A 1 89 ? -7.649 -14.134 18.160 1.00 51.56 89 ALA A O 1
ATOM 669 N N . GLY A 1 90 ? -9.664 -14.034 19.146 1.00 52.88 90 GLY A N 1
ATOM 670 C CA . GLY A 1 90 ? -9.166 -14.169 20.515 1.00 52.88 90 GLY A CA 1
ATOM 671 C C . GLY A 1 90 ? -8.725 -15.614 20.779 1.00 52.88 90 GLY A C 1
ATOM 672 O O . GLY A 1 90 ? -9.172 -16.510 20.057 1.00 52.88 90 GLY A O 1
ATOM 673 N N . PRO A 1 91 ? -7.851 -15.864 21.773 1.00 55.34 91 PRO A N 1
ATOM 674 C CA . PRO A 1 91 ? -7.404 -17.215 22.086 1.00 55.34 91 PRO A CA 1
ATOM 675 C C . PRO A 1 91 ? -8.618 -18.113 22.333 1.00 55.34 91 PRO A C 1
ATOM 677 O O . PRO A 1 91 ? -9.487 -17.795 23.145 1.00 55.34 91 PRO A O 1
ATOM 680 N N . THR A 1 92 ? -8.687 -19.221 21.601 1.00 56.59 92 THR A N 1
ATOM 681 C CA . THR A 1 92 ? -9.650 -20.288 21.859 1.00 56.59 92 THR A CA 1
ATOM 682 C C . THR A 1 92 ? -9.304 -20.912 23.212 1.00 56.59 92 THR A C 1
ATOM 684 O O . THR A 1 92 ? -8.342 -21.670 23.299 1.00 56.59 92 THR A O 1
ATOM 687 N N . GLY A 1 93 ? -10.043 -20.549 24.260 1.00 50.12 93 GLY A N 1
ATOM 688 C CA . GLY A 1 93 ? -10.171 -21.331 25.497 1.00 50.12 93 GLY A CA 1
ATOM 689 C C . GLY A 1 93 ? -11.580 -21.930 25.576 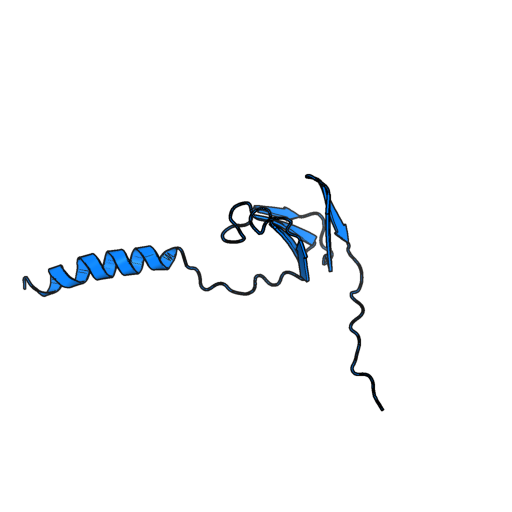1.00 50.12 93 GLY A C 1
ATOM 690 O O . GLY A 1 93 ? -12.466 -21.456 24.851 1.00 50.12 93 GLY A O 1
ATOM 691 N N . PRO A 1 94 ? -11.842 -22.933 26.430 1.00 43.81 94 PRO A N 1
ATOM 692 C CA . PRO A 1 94 ? -11.089 -23.338 27.627 1.00 43.81 94 PRO A CA 1
ATOM 693 C C . PRO A 1 94 ? -9.904 -24.283 27.394 1.00 43.81 94 PRO A C 1
ATOM 695 O O . PRO A 1 94 ? -9.928 -25.048 26.406 1.00 43.81 94 PRO A O 1
#

Organism: Eiseniibacteriota bacterium (NCBI:txid2212470)

Radius of gyration: 20.41 Å; chains: 1; bounding box: 63×38×40 Å

pLDDT: mean 78.39, std 15.77, range [43.81, 94.38]

Sequence (94 aa):
MRARLAVRLPALILALLIQGAGLAQAQGFKALYTRDGIDIWAVGDGGVVYRSFDGGLGYTDRTLGNKTLWGVAVRNFNAVARSGTAWTAGPTGP

Foldseek 3Di:
DPVVVVVVVVVVVVVVVCVLVDPPDPPQFLEWDDDPLQWIWTFFAQQKIWTGRGNPSDTDIDHPGHATWNDWDDDDHDIDTDGDDDDDPDDDDD